Protein AF-A0A5C9BWP5-F1 (afdb_monomer_lite)

Secondary structure (DSSP, 8-state):
---HHHHHHHHHHHTT--GGG-EEEETTEEEETTTTT----GGG--

pLDDT: mean 71.99, std 8.07, range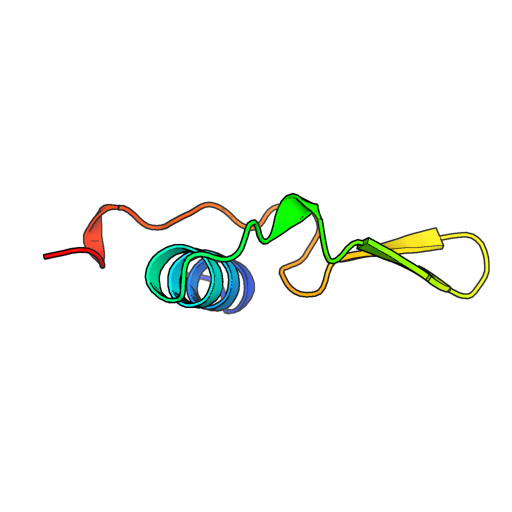 [55.34, 84.62]

Radius of gyration: 11.11 Å; chains: 1; bounding box: 33×15×26 Å

Sequence (46 aa):
AVHVHDLHATLLKLLGFDHERFTYRYAGRDFRLTDVHGKVVQELIA

Structure (mmCIF, N/CA/C/O backbone):
data_AF-A0A5C9BWP5-F1
#
_entry.id   AF-A0A5C9BWP5-F1
#
loop_
_atom_site.group_PDB
_atom_site.id
_atom_site.type_symbol
_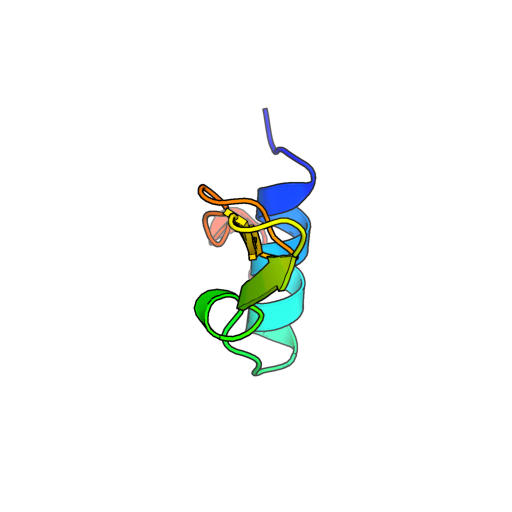atom_site.label_atom_id
_atom_site.label_alt_id
_atom_site.label_comp_id
_atom_site.label_asym_id
_atom_site.label_entity_id
_atom_site.label_seq_id
_atom_site.pdbx_PDB_ins_code
_atom_site.Cartn_x
_atom_site.Cartn_y
_atom_site.Cartn_z
_atom_site.occupancy
_atom_site.B_iso_or_equiv
_atom_site.auth_seq_id
_atom_site.auth_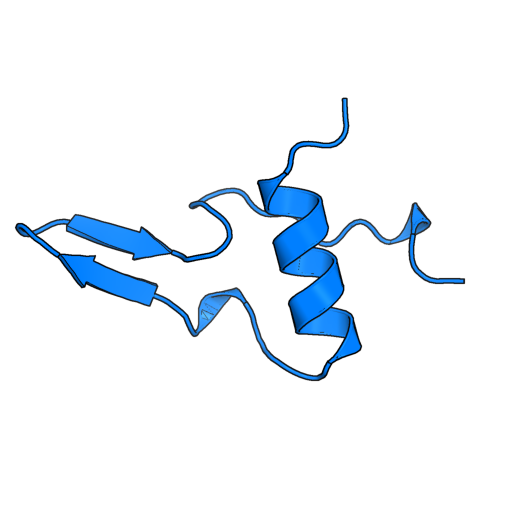comp_id
_atom_site.auth_asym_id
_atom_site.auth_atom_id
_atom_site.pdbx_PDB_model_num
ATOM 1 N N . ALA A 1 1 ? 0.856 6.629 14.527 1.00 62.47 1 ALA A N 1
ATOM 2 C CA . ALA A 1 1 ? 0.239 7.509 13.516 1.00 62.47 1 ALA A CA 1
ATOM 3 C C . ALA A 1 1 ? -0.060 6.646 12.302 1.00 62.47 1 ALA A C 1
ATOM 5 O O . ALA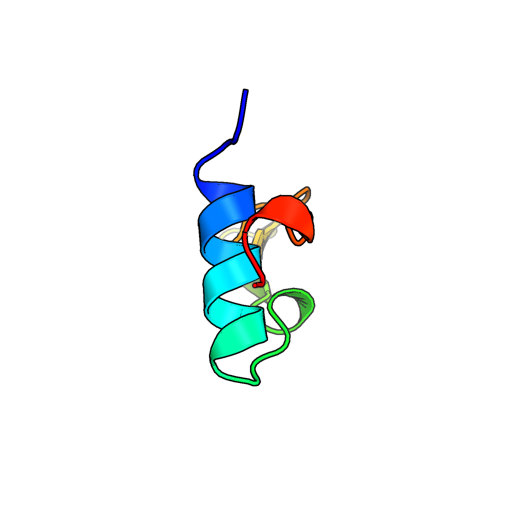 A 1 1 ? 0.806 5.862 11.944 1.00 62.47 1 ALA A O 1
ATOM 6 N N . VAL A 1 2 ? -1.267 6.718 11.737 1.00 58.84 2 VAL A N 1
ATOM 7 C CA . VAL A 1 2 ? -1.605 5.969 10.515 1.00 58.84 2 VAL A CA 1
ATOM 8 C C . VAL A 1 2 ? -0.893 6.643 9.349 1.00 58.84 2 VAL A C 1
ATOM 10 O O . VAL A 1 2 ? -1.061 7.846 9.140 1.00 58.84 2 VAL A O 1
ATOM 13 N N . HIS A 1 3 ? -0.066 5.897 8.626 1.00 72.06 3 HIS A N 1
ATOM 14 C CA . HIS A 1 3 ? 0.631 6.424 7.464 1.00 72.06 3 HIS A CA 1
ATOM 15 C C . HIS A 1 3 ? -0.220 6.239 6.202 1.00 72.06 3 HIS A C 1
ATOM 17 O O . HIS A 1 3 ? -1.043 5.331 6.104 1.00 72.06 3 HIS A O 1
ATOM 23 N N . VAL A 1 4 ? -0.009 7.095 5.197 1.00 74.69 4 VAL A N 1
ATOM 24 C CA . VAL A 1 4 ? -0.750 7.042 3.920 1.00 74.69 4 VAL A CA 1
ATOM 25 C C . VAL A 1 4 ? -0.613 5.673 3.237 1.00 74.69 4 VAL A C 1
ATOM 27 O O . VAL A 1 4 ? -1.543 5.206 2.582 1.00 74.69 4 VAL A O 1
ATOM 30 N N . HIS A 1 5 ? 0.515 4.989 3.440 1.00 72.00 5 HIS A N 1
ATOM 31 C CA . HIS A 1 5 ? 0.743 3.646 2.917 1.00 72.00 5 HIS A CA 1
ATOM 32 C C . HIS A 1 5 ? -0.170 2.571 3.533 1.00 72.00 5 HIS A C 1
ATOM 34 O O . HIS A 1 5 ? -0.631 1.685 2.813 1.00 72.00 5 HIS A O 1
ATOM 40 N N . ASP A 1 6 ? -0.498 2.683 4.822 1.00 68.94 6 ASP A N 1
ATOM 41 C CA . ASP A 1 6 ? -1.396 1.756 5.523 1.00 68.94 6 ASP A CA 1
ATOM 42 C C . ASP A 1 6 ? -2.850 1.931 5.058 1.00 68.94 6 ASP A C 1
ATOM 44 O O . ASP A 1 6 ? -3.599 0.964 4.881 1.00 68.94 6 ASP A O 1
ATOM 48 N N . LEU A 1 7 ? -3.242 3.180 4.778 1.00 76.50 7 LEU A N 1
ATOM 49 C CA . LEU A 1 7 ? -4.553 3.498 4.217 1.00 76.50 7 LEU A CA 1
ATOM 50 C C . LEU A 1 7 ? -4.707 2.924 2.801 1.00 76.50 7 LEU A C 1
ATOM 52 O O . LEU A 1 7 ? -5.724 2.298 2.504 1.00 76.50 7 LEU A O 1
ATOM 56 N N . HIS A 1 8 ? -3.695 3.076 1.939 1.00 75.44 8 HIS A N 1
ATOM 57 C CA . HIS A 1 8 ? -3.715 2.491 0.595 1.00 75.44 8 HIS A CA 1
ATOM 58 C C . HIS A 1 8 ? -3.726 0.954 0.620 1.00 75.44 8 HIS A C 1
ATOM 60 O O . HIS A 1 8 ? -4.452 0.344 -0.167 1.00 75.44 8 HIS A O 1
ATOM 66 N N . ALA A 1 9 ? -2.985 0.320 1.538 1.00 77.81 9 ALA A N 1
ATOM 67 C CA . ALA A 1 9 ? -3.030 -1.132 1.739 1.00 77.81 9 ALA A CA 1
ATOM 68 C C . ALA A 1 9 ? -4.434 -1.609 2.143 1.00 77.81 9 ALA A C 1
ATOM 70 O O . ALA A 1 9 ? -4.943 -2.594 1.606 1.00 77.81 9 ALA A O 1
ATOM 71 N N . THR A 1 10 ? -5.088 -0.868 3.040 1.00 77.69 10 THR A N 1
ATOM 72 C CA . THR A 1 10 ? -6.445 -1.171 3.514 1.00 77.69 10 THR A CA 1
ATOM 73 C C . THR A 1 10 ? -7.491 -0.977 2.408 1.00 77.69 10 THR A C 1
ATOM 75 O O . THR A 1 10 ? -8.335 -1.847 2.209 1.00 77.69 10 THR A O 1
ATOM 78 N N . LEU A 1 11 ? -7.398 0.097 1.618 1.00 81.00 11 LEU A N 1
ATOM 79 C CA . LEU A 1 11 ? -8.263 0.341 0.453 1.00 81.00 11 LEU A CA 1
ATOM 80 C C . LEU A 1 11 ? -8.165 -0.773 -0.593 1.00 81.00 11 LEU A C 1
ATOM 82 O O . LEU A 1 11 ? -9.186 -1.303 -1.023 1.00 81.00 11 LEU A O 1
ATOM 86 N N . LEU A 1 12 ? -6.948 -1.162 -0.982 1.00 81.19 12 LEU A N 1
ATOM 87 C CA . LEU A 1 12 ? -6.753 -2.248 -1.947 1.00 81.19 12 LEU A CA 1
ATOM 88 C C . LEU A 1 12 ? -7.321 -3.568 -1.419 1.00 81.19 12 LEU A C 1
ATOM 90 O O . LEU A 1 12 ? -8.009 -4.265 -2.163 1.00 81.19 12 LEU A O 1
ATOM 94 N N . LYS A 1 13 ? -7.123 -3.859 -0.126 1.00 81.06 13 LYS A N 1
ATOM 95 C CA . LYS A 1 13 ? -7.696 -5.039 0.530 1.00 81.06 13 LYS A CA 1
ATOM 96 C C . LYS A 1 13 ? -9.227 -5.044 0.487 1.00 81.06 13 LYS A C 1
ATOM 98 O O . LYS A 1 13 ? -9.807 -6.078 0.160 1.00 81.06 13 LYS A O 1
ATOM 103 N N . LEU A 1 14 ? -9.870 -3.914 0.793 1.00 80.38 14 LEU A N 1
ATOM 104 C CA . LEU A 1 14 ? -11.332 -3.769 0.759 1.00 80.38 14 LEU A CA 1
ATOM 105 C C . LEU A 1 14 ? -11.904 -3.895 -0.658 1.00 80.38 14 LEU A C 1
ATOM 107 O O . LEU A 1 14 ? -13.000 -4.416 -0.838 1.00 80.38 14 LEU A O 1
ATOM 111 N N . LEU A 1 15 ? -11.142 -3.483 -1.671 1.00 84.12 15 LEU A N 1
ATOM 112 C CA . LEU A 1 15 ? -11.489 -3.655 -3.083 1.00 84.12 15 LEU A CA 1
ATOM 113 C C . LEU A 1 15 ? -11.208 -5.078 -3.612 1.00 84.12 15 LEU A C 1
ATOM 115 O O 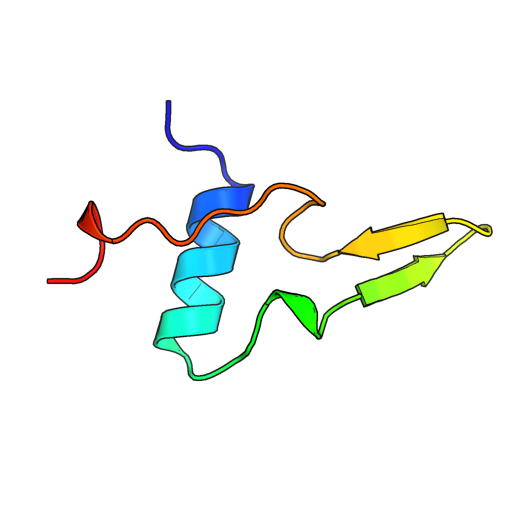. LEU A 1 15 ? -11.423 -5.344 -4.792 1.00 84.12 15 LEU A O 1
ATOM 119 N N . GLY A 1 16 ? -10.731 -5.995 -2.762 1.00 80.81 16 GLY A N 1
ATOM 120 C CA . GLY A 1 16 ? -10.430 -7.381 -3.131 1.00 80.81 16 GLY A CA 1
ATOM 121 C C . GLY A 1 16 ? -9.078 -7.574 -3.823 1.00 80.81 16 GLY A C 1
ATOM 122 O O . GLY A 1 16 ? -8.798 -8.662 -4.326 1.00 80.81 16 GLY A O 1
ATOM 123 N N . PHE A 1 17 ? -8.226 -6.550 -3.843 1.00 78.31 17 PHE A N 1
ATOM 124 C CA . PHE A 1 17 ? -6.896 -6.625 -4.428 1.00 78.31 17 PHE A CA 1
ATOM 125 C C . PHE A 1 17 ? -5.821 -6.906 -3.378 1.00 78.31 17 PHE A C 1
ATOM 127 O O . PHE A 1 17 ? -5.836 -6.389 -2.260 1.00 78.31 17 PHE A O 1
ATOM 134 N N . ASP A 1 18 ? -4.835 -7.709 -3.767 1.00 74.31 18 ASP A N 1
ATOM 135 C CA . ASP A 1 18 ? -3.641 -7.920 -2.963 1.00 74.31 18 ASP A CA 1
ATOM 136 C C . ASP A 1 18 ? -2.618 -6.817 -3.247 1.00 74.31 18 ASP A C 1
ATOM 138 O O . ASP A 1 18 ? -1.973 -6.789 -4.299 1.00 74.31 18 ASP A O 1
ATOM 142 N N . HIS A 1 19 ? -2.476 -5.901 -2.290 1.00 73.31 19 HIS A N 1
ATOM 143 C CA . HIS A 1 19 ? -1.537 -4.790 -2.369 1.00 73.31 19 HIS A CA 1
ATOM 144 C C . HIS A 1 19 ? -0.066 -5.213 -2.564 1.00 73.31 19 HIS A C 1
ATOM 146 O O . HIS A 1 19 ? 0.718 -4.448 -3.132 1.00 73.31 19 HIS A O 1
ATOM 152 N N . GLU A 1 20 ? 0.313 -6.434 -2.166 1.00 71.62 20 GLU A N 1
ATOM 153 C CA . GLU A 1 20 ? 1.684 -6.939 -2.310 1.00 71.62 20 GLU A CA 1
ATOM 154 C C . GLU A 1 20 ? 2.031 -7.292 -3.760 1.00 71.62 20 GLU A C 1
ATOM 156 O O . GLU A 1 20 ? 3.211 -7.331 -4.115 1.00 71.62 20 GLU A O 1
ATOM 161 N N . ARG A 1 21 ? 1.009 -7.494 -4.605 1.00 73.62 21 ARG A N 1
ATOM 162 C CA . ARG A 1 21 ? 1.152 -7.829 -6.029 1.00 73.62 21 ARG A CA 1
ATOM 163 C C . ARG A 1 21 ? 1.327 -6.606 -6.928 1.00 73.62 21 ARG A C 1
ATOM 165 O O . ARG A 1 21 ? 1.687 -6.771 -8.090 1.00 73.62 21 ARG A O 1
ATOM 172 N N . PHE A 1 22 ? 1.118 -5.391 -6.416 1.00 74.31 22 PHE A N 1
ATOM 173 C CA . PHE A 1 22 ? 1.395 -4.143 -7.145 1.00 74.31 22 PHE A CA 1
ATOM 174 C C . PHE A 1 22 ? 2.834 -3.668 -6.925 1.00 74.31 22 PHE A C 1
ATOM 176 O O . PHE A 1 22 ? 3.090 -2.512 -6.571 1.00 74.31 22 PHE A O 1
ATOM 183 N N . THR A 1 23 ? 3.775 -4.585 -7.117 1.00 76.06 23 THR A N 1
ATOM 184 C CA . THR A 1 23 ? 5.207 -4.312 -7.186 1.00 76.06 23 THR A CA 1
ATOM 185 C C . THR A 1 23 ? 5.618 -4.171 -8.644 1.00 76.06 23 THR A C 1
ATOM 187 O O . THR A 1 23 ? 5.391 -5.061 -9.462 1.00 76.06 23 THR A O 1
ATOM 190 N N . TYR A 1 24 ? 6.226 -3.039 -8.982 1.00 77.62 24 TYR A N 1
ATOM 191 C CA . TYR A 1 24 ? 6.799 -2.798 -10.300 1.00 77.62 24 TYR A CA 1
ATOM 192 C C . TYR A 1 24 ? 8.266 -2.411 -10.161 1.00 77.62 24 TYR A C 1
ATOM 194 O O . TYR A 1 24 ? 8.662 -1.713 -9.226 1.00 77.62 24 TYR A O 1
ATOM 202 N N . ARG A 1 25 ? 9.092 -2.869 -11.103 1.00 78.56 25 ARG A N 1
ATOM 203 C CA . ARG A 1 25 ? 10.517 -2.551 -11.105 1.00 78.56 25 ARG A CA 1
ATOM 204 C C . ARG A 1 25 ? 10.761 -1.263 -11.876 1.00 78.56 25 ARG A C 1
ATOM 206 O O . ARG A 1 25 ? 10.475 -1.187 -13.069 1.00 78.56 25 ARG A O 1
ATOM 213 N N . TYR A 1 26 ? 11.329 -0.270 -11.207 1.00 80.00 26 TYR A N 1
ATOM 214 C CA . TYR A 1 26 ? 11.697 1.012 -11.798 1.00 80.00 26 TYR A CA 1
ATOM 215 C C . TYR A 1 26 ? 13.116 1.387 -11.373 1.00 80.00 26 TYR A C 1
ATOM 217 O O . TYR A 1 26 ? 13.480 1.243 -10.211 1.00 80.00 26 TYR A O 1
ATOM 225 N N . ALA A 1 27 ? 13.949 1.824 -12.321 1.00 82.75 27 ALA A N 1
ATOM 226 C CA . ALA A 1 27 ? 15.343 2.210 -12.062 1.00 82.75 27 ALA A CA 1
ATOM 227 C C . ALA A 1 27 ? 16.155 1.171 -11.245 1.00 82.75 27 ALA A C 1
ATOM 229 O O . ALA A 1 27 ? 16.959 1.525 -10.386 1.00 82.75 27 ALA A O 1
ATOM 230 N N . GLY A 1 28 ? 15.915 -0.126 -11.481 1.00 84.62 28 GLY A N 1
ATOM 231 C CA . GLY A 1 28 ? 16.599 -1.220 -10.780 1.00 84.62 28 GLY A CA 1
ATOM 232 C C . GLY A 1 28 ? 16.134 -1.471 -9.340 1.00 84.62 28 GLY A C 1
ATOM 233 O O . GLY A 1 28 ? 16.713 -2.326 -8.675 1.00 84.62 28 GLY A O 1
ATOM 234 N N . ARG A 1 29 ? 15.095 -0.775 -8.859 1.00 78.12 29 ARG A N 1
ATOM 235 C CA . ARG A 1 29 ? 14.473 -1.010 -7.548 1.00 78.12 29 ARG A CA 1
ATOM 236 C C . ARG A 1 29 ? 13.026 -1.455 -7.695 1.00 78.12 29 ARG A C 1
ATOM 238 O O . ARG A 1 29 ? 12.334 -1.046 -8.625 1.00 78.12 29 ARG A O 1
ATOM 245 N N . ASP A 1 30 ? 12.582 -2.285 -6.764 1.00 77.56 30 ASP A N 1
ATOM 246 C CA . ASP A 1 30 ? 11.188 -2.695 -6.684 1.00 77.56 30 ASP A CA 1
ATOM 247 C C . ASP A 1 30 ? 10.405 -1.632 -5.913 1.00 77.56 30 ASP A C 1
ATOM 249 O O . ASP A 1 30 ? 10.682 -1.352 -4.746 1.00 77.56 30 ASP A O 1
ATOM 253 N N . PHE A 1 31 ? 9.445 -1.009 -6.589 1.00 73.12 31 PHE A N 1
ATOM 254 C CA . PHE A 1 31 ? 8.536 -0.034 -6.006 1.00 73.12 31 PHE A CA 1
ATOM 255 C C . PHE A 1 31 ? 7.176 -0.689 -5.795 1.00 73.12 31 PHE A C 1
ATOM 257 O O . PHE A 1 31 ? 6.634 -1.326 -6.698 1.00 73.12 31 PHE A O 1
ATOM 264 N N . ARG A 1 32 ? 6.612 -0.519 -4.597 1.00 76.31 32 ARG A N 1
ATOM 265 C CA . ARG A 1 32 ? 5.251 -0.950 -4.266 1.00 76.31 32 ARG A CA 1
ATOM 266 C C . ARG A 1 32 ? 4.359 0.273 -4.105 1.00 76.31 32 ARG A C 1
ATOM 268 O O . ARG A 1 32 ? 4.753 1.240 -3.455 1.00 76.31 32 ARG A O 1
ATOM 275 N N . LEU A 1 33 ? 3.150 0.212 -4.662 1.00 69.50 33 LEU A N 1
ATOM 276 C CA . LEU A 1 33 ? 2.174 1.310 -4.596 1.00 69.50 33 LEU A CA 1
ATOM 277 C C . LEU A 1 33 ? 1.789 1.691 -3.150 1.00 69.50 33 LEU A C 1
ATOM 279 O O . LEU A 1 33 ? 1.457 2.837 -2.867 1.00 69.50 33 LEU A O 1
ATOM 283 N N . THR A 1 34 ? 1.867 0.733 -2.230 1.00 64.94 34 THR A N 1
ATOM 284 C CA . THR A 1 34 ? 1.539 0.882 -0.806 1.00 64.94 34 THR A CA 1
ATOM 285 C C . THR A 1 34 ? 2.769 0.946 0.088 1.00 64.94 34 THR A C 1
ATOM 287 O O . THR A 1 34 ? 2.660 0.608 1.260 1.00 64.94 34 THR A O 1
ATOM 290 N N . ASP A 1 35 ? 3.931 1.323 -0.456 1.00 61.81 35 ASP A N 1
ATOM 291 C CA . ASP A 1 35 ? 5.215 1.312 0.257 1.00 61.81 35 ASP A CA 1
ATOM 292 C C . ASP A 1 35 ? 5.623 -0.103 0.737 1.00 61.81 35 ASP A C 1
ATOM 294 O O . ASP A 1 35 ? 4.824 -1.042 0.789 1.00 61.81 35 ASP A O 1
ATOM 298 N N . VAL A 1 36 ? 6.900 -0.309 1.052 1.00 58.09 36 VAL A N 1
ATOM 299 C CA . VAL A 1 36 ? 7.452 -1.638 1.395 1.00 58.09 36 VAL A CA 1
ATOM 300 C C . VAL A 1 36 ? 6.884 -2.170 2.726 1.00 58.09 36 VAL A C 1
ATOM 302 O O . VAL A 1 36 ? 6.962 -3.364 3.002 1.00 58.09 36 VAL A O 1
ATOM 305 N N . HIS A 1 37 ? 6.272 -1.289 3.528 1.00 58.62 37 HIS A N 1
ATOM 306 C CA . HIS A 1 37 ? 5.821 -1.550 4.898 1.00 58.62 37 HIS A CA 1
ATOM 307 C C . HIS A 1 37 ? 4.310 -1.387 5.125 1.00 58.62 37 HIS A C 1
ATOM 309 O O . HIS A 1 37 ? 3.896 -1.421 6.282 1.00 58.62 37 HIS A O 1
ATOM 315 N N . GLY A 1 38 ? 3.493 -1.210 4.077 1.00 60.50 38 GLY A N 1
ATOM 316 C CA . GLY A 1 38 ? 2.042 -1.063 4.231 1.00 60.50 38 GLY A CA 1
ATOM 317 C C . GLY A 1 38 ? 1.434 -2.212 5.036 1.00 60.50 38 GLY A C 1
ATOM 318 O O . GLY A 1 38 ? 1.509 -3.366 4.616 1.00 60.50 38 GLY A O 1
ATOM 319 N N . LYS A 1 39 ? 0.847 -1.915 6.199 1.00 66.06 39 LYS A N 1
ATOM 320 C CA . LYS A 1 39 ? 0.097 -2.889 7.001 1.00 66.06 39 LYS A CA 1
ATOM 321 C C . LYS A 1 39 ? -1.390 -2.607 6.857 1.00 66.06 39 LYS A C 1
ATOM 323 O O . LYS A 1 39 ? -1.839 -1.470 6.963 1.00 66.06 39 LYS A O 1
ATOM 328 N N . VAL A 1 40 ? -2.172 -3.661 6.636 1.00 65.12 40 VAL A N 1
ATOM 329 C CA . VAL A 1 40 ? -3.635 -3.554 6.628 1.00 65.12 40 VAL A CA 1
ATOM 330 C C . VAL A 1 40 ? -4.100 -3.150 8.026 1.00 65.12 40 VAL A C 1
ATOM 332 O O . VAL A 1 40 ? -3.871 -3.877 8.996 1.00 65.12 40 VAL A O 1
ATOM 335 N N . VAL A 1 41 ? -4.768 -2.003 8.128 1.00 71.25 41 VAL A N 1
ATOM 336 C CA . VAL A 1 41 ? -5.310 -1.494 9.389 1.00 71.25 41 VAL A CA 1
ATOM 337 C C . VAL A 1 41 ? -6.656 -2.167 9.625 1.00 71.25 41 VAL A C 1
ATOM 339 O O . VAL A 1 41 ? -7.678 -1.751 9.088 1.00 71.25 41 VAL A O 1
ATOM 342 N N . GLN A 1 42 ? -6.653 -3.230 10.427 1.00 64.81 42 GLN A N 1
ATOM 343 C CA . GLN A 1 42 ? -7.868 -3.968 10.801 1.00 64.81 42 GLN A CA 1
ATOM 344 C C . GLN A 1 42 ? -8.878 -3.079 11.548 1.00 64.81 42 GLN A C 1
ATOM 346 O O . GLN A 1 42 ? -10.074 -3.281 11.413 1.00 64.81 42 GLN A O 1
ATOM 351 N N . GLU A 1 43 ? -8.414 -2.050 12.264 1.00 61.03 43 GLU A N 1
ATOM 352 C CA . GLU A 1 43 ? -9.266 -1.101 13.004 1.00 61.03 43 GLU A CA 1
ATOM 353 C C . GLU A 1 43 ? -10.139 -0.209 12.101 1.00 61.03 43 GLU A C 1
ATOM 355 O O . GLU A 1 43 ? -11.095 0.394 12.577 1.00 61.03 43 GLU A O 1
ATOM 360 N N . LEU A 1 44 ? -9.818 -0.112 10.803 1.00 60.34 44 LEU A N 1
ATOM 361 C CA . LEU A 1 44 ? -10.604 0.629 9.806 1.00 60.34 44 LEU A CA 1
ATOM 362 C C . LEU A 1 44 ? -11.669 -0.238 9.114 1.00 60.34 44 LEU A C 1
ATOM 364 O O . LEU A 1 44 ? -12.478 0.289 8.351 1.00 60.34 44 LEU A O 1
ATOM 368 N N . ILE A 1 45 ? -11.656 -1.551 9.343 1.00 59.03 45 ILE A N 1
ATOM 369 C CA . ILE A 1 45 ? -12.596 -2.500 8.748 1.00 59.03 45 ILE A CA 1
ATOM 370 C C . ILE A 1 45 ? -13.673 -2.777 9.806 1.00 59.03 45 ILE A C 1
ATOM 372 O O . ILE A 1 45 ? -13.389 -3.418 10.815 1.00 59.03 45 ILE A O 1
ATOM 376 N N . ALA A 1 46 ? -14.870 -2.223 9.592 1.00 55.34 46 ALA A N 1
ATOM 377 C CA . ALA A 1 46 ? -16.037 -2.350 10.472 1.00 55.34 46 ALA A CA 1
ATOM 378 C C . ALA A 1 46 ? -16.911 -3.557 10.110 1.00 55.34 46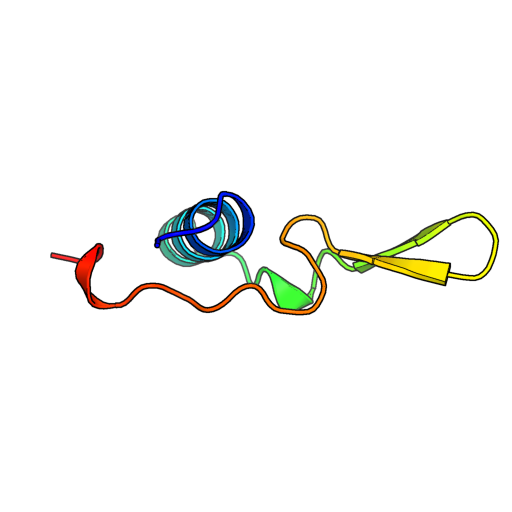 ALA A C 1
ATOM 380 O O . ALA A 1 46 ? -17.052 -3.834 8.894 1.00 55.34 46 ALA A O 1
#

Foldseek 3Di:
DDDPLQVVCQVCVVVVHHQVVQWDDDPNDTDGPSGPDHDHDVVVPD